Protein AF-A0A1F9WZ18-F1 (afdb_monomer_lite)

Structure (mmCIF, N/CA/C/O backbone):
data_AF-A0A1F9WZ18-F1
#
_entry.id   AF-A0A1F9WZ18-F1
#
loop_
_atom_site.group_PDB
_atom_site.id
_atom_site.type_symbol
_atom_site.label_atom_id
_atom_site.label_alt_id
_atom_site.label_comp_id
_atom_site.label_asym_id
_atom_site.label_entity_id
_atom_site.label_seq_id
_atom_site.pdbx_PDB_ins_code
_atom_site.Cartn_x
_atom_site.Cartn_y
_atom_site.Cartn_z
_atom_site.occupancy
_atom_site.B_iso_or_equiv
_atom_site.auth_seq_id
_atom_site.auth_comp_id
_atom_site.auth_asym_id
_atom_site.auth_atom_id
_atom_site.pdbx_PDB_model_num
ATOM 1 N N . MET A 1 1 ? 14.082 -9.458 7.859 1.00 58.97 1 MET A N 1
ATOM 2 C CA . MET A 1 1 ? 13.101 -10.052 8.809 1.00 58.97 1 MET A CA 1
ATOM 3 C C . MET A 1 1 ? 12.091 -9.069 9.418 1.00 58.97 1 MET A C 1
ATOM 5 O O . MET A 1 1 ? 10.993 -9.514 9.730 1.00 58.97 1 MET A O 1
ATOM 9 N N . LYS A 1 2 ? 12.404 -7.771 9.607 1.00 75.19 2 LYS A N 1
ATOM 10 C CA . LYS A 1 2 ? 11.493 -6.804 10.264 1.00 75.19 2 LYS A CA 1
ATOM 11 C C . LYS A 1 2 ? 10.151 -6.623 9.530 1.00 75.19 2 LYS A C 1
ATOM 13 O O . LYS A 1 2 ? 9.118 -6.742 10.174 1.00 75.19 2 LYS A O 1
ATOM 18 N N . PHE A 1 3 ? 10.176 -6.454 8.203 1.00 76.94 3 PHE A N 1
ATOM 19 C CA . PHE A 1 3 ? 8.968 -6.319 7.373 1.00 76.94 3 PHE A CA 1
ATOM 20 C C . PHE A 1 3 ? 8.016 -7.519 7.495 1.00 76.94 3 PHE A C 1
ATOM 22 O O . PHE A 1 3 ? 6.822 -7.345 7.712 1.00 76.94 3 PHE A O 1
ATOM 29 N N . TYR A 1 4 ? 8.548 -8.743 7.396 1.00 77.56 4 TYR A N 1
ATOM 30 C CA . TYR A 1 4 ? 7.743 -9.965 7.489 1.00 77.56 4 TYR A CA 1
ATOM 31 C C . TYR A 1 4 ? 7.033 -10.071 8.843 1.00 77.56 4 TYR A C 1
ATOM 33 O O . TYR A 1 4 ? 5.841 -10.348 8.907 1.00 77.56 4 TYR A O 1
ATOM 41 N N . LYS A 1 5 ? 7.744 -9.772 9.940 1.00 80.69 5 LYS A N 1
ATOM 42 C CA . LYS A 1 5 ? 7.151 -9.775 11.284 1.00 80.69 5 LYS A CA 1
ATOM 43 C C . LYS A 1 5 ? 6.064 -8.704 11.444 1.00 80.69 5 LYS A C 1
ATOM 45 O O . LYS A 1 5 ? 5.060 -8.978 12.086 1.00 80.69 5 LYS A O 1
ATOM 50 N N . SER A 1 6 ? 6.236 -7.517 10.855 1.00 80.06 6 SER A N 1
ATOM 51 C CA . SER A 1 6 ? 5.271 -6.409 10.965 1.00 80.06 6 SER A CA 1
ATOM 52 C C . SER A 1 6 ? 4.029 -6.540 10.078 1.00 80.06 6 SER A C 1
ATOM 54 O O . SER A 1 6 ? 3.142 -5.695 10.175 1.00 80.06 6 SER A O 1
ATOM 56 N N . HIS A 1 7 ? 3.988 -7.543 9.199 1.00 85.38 7 HIS A N 1
ATOM 57 C CA . HIS A 1 7 ? 2.872 -7.825 8.289 1.00 85.38 7 HIS A CA 1
ATOM 58 C C . HIS A 1 7 ? 2.406 -9.285 8.405 1.00 85.38 7 HIS A C 1
ATOM 60 O O . HIS A 1 7 ? 1.723 -9.801 7.528 1.00 85.38 7 HIS A O 1
ATOM 66 N N . LEU A 1 8 ? 2.792 -9.979 9.481 1.00 85.75 8 LEU A N 1
ATOM 67 C CA . LEU A 1 8 ? 2.561 -11.414 9.622 1.00 85.75 8 LEU A CA 1
ATOM 68 C C . LEU A 1 8 ? 1.073 -11.773 9.657 1.00 85.75 8 LEU A C 1
ATOM 70 O O . LEU A 1 8 ? 0.703 -12.813 9.132 1.00 85.75 8 LEU A O 1
ATOM 74 N N . ASP A 1 9 ? 0.237 -10.931 10.272 1.00 83.62 9 ASP A N 1
ATOM 75 C CA . ASP A 1 9 ? -1.209 -11.163 10.343 1.00 83.62 9 ASP A CA 1
ATOM 76 C C . ASP A 1 9 ? -1.834 -11.150 8.946 1.00 83.62 9 ASP A C 1
ATOM 78 O O . ASP A 1 9 ? -2.448 -12.135 8.543 1.00 83.62 9 ASP A O 1
ATOM 82 N N . VAL A 1 10 ? -1.590 -10.091 8.164 1.00 85.25 10 VAL A N 1
ATOM 83 C CA . VAL A 1 10 ? -2.108 -10.001 6.793 1.00 85.25 10 VAL A CA 1
ATOM 84 C C . VAL A 1 10 ? -1.542 -11.097 5.892 1.00 85.25 10 VAL A C 1
ATOM 86 O O . VAL A 1 10 ? -2.295 -11.697 5.139 1.00 85.25 10 VAL A O 1
ATOM 89 N N . LEU A 1 11 ? -0.265 -11.455 6.044 1.00 85.00 11 LEU A N 1
ATOM 90 C CA . LEU A 1 11 ? 0.372 -12.535 5.281 1.00 85.00 11 LEU A CA 1
ATOM 91 C C . LEU A 1 11 ? -0.046 -13.954 5.703 1.00 85.00 11 LEU A C 1
ATOM 93 O O . LEU A 1 11 ? 0.285 -14.903 5.004 1.00 85.00 11 LEU A O 1
ATOM 97 N N . LYS A 1 12 ? -0.680 -14.151 6.861 1.00 85.50 12 LYS A N 1
ATOM 98 C CA . LYS A 1 12 ? -1.142 -15.483 7.297 1.00 85.50 12 LYS A CA 1
ATOM 99 C C . LYS A 1 12 ? -2.643 -15.658 7.153 1.00 85.50 12 LYS A C 1
ATOM 101 O O . LYS A 1 12 ? -3.095 -16.751 6.837 1.00 85.50 12 LYS A O 1
ATOM 106 N N . ASN A 1 13 ? -3.387 -14.595 7.429 1.00 86.56 13 ASN A N 1
ATOM 107 C CA . ASN A 1 13 ? -4.832 -14.638 7.622 1.00 86.56 13 ASN A CA 1
ATOM 108 C C . ASN A 1 13 ? -5.596 -13.844 6.556 1.00 86.56 13 ASN A C 1
ATOM 110 O O . ASN A 1 13 ? -6.821 -13.763 6.628 1.00 86.56 13 ASN A O 1
ATOM 114 N N . GLY A 1 14 ? -4.895 -13.185 5.631 1.00 77.62 14 GLY A N 1
ATOM 115 C CA . GLY A 1 14 ? -5.529 -12.382 4.598 1.00 77.62 14 GLY A CA 1
ATOM 116 C C . GLY A 1 14 ? -5.993 -13.202 3.399 1.00 77.62 14 GLY A C 1
ATOM 117 O O . GLY A 1 14 ? -5.445 -14.260 3.092 1.00 77.62 14 GLY A O 1
ATOM 118 N N . ASN A 1 15 ? -6.999 -12.678 2.702 1.00 82.62 15 ASN A N 1
ATOM 119 C CA . ASN A 1 15 ? -7.475 -13.248 1.443 1.00 82.62 15 ASN A CA 1
ATOM 120 C C . ASN A 1 15 ? -6.628 -12.719 0.283 1.00 82.62 15 ASN A C 1
ATOM 122 O O . ASN A 1 15 ? -6.445 -11.506 0.173 1.00 82.62 15 ASN A O 1
ATOM 126 N N . TYR A 1 16 ? -6.127 -13.624 -0.558 1.00 82.12 16 TYR A N 1
ATOM 127 C CA . TYR A 1 16 ? -5.232 -13.328 -1.677 1.00 82.12 16 TYR A CA 1
ATOM 128 C C . TYR A 1 16 ? -6.022 -13.223 -2.973 1.00 82.12 16 TYR A C 1
ATOM 130 O O . TYR A 1 16 ? -6.543 -14.229 -3.453 1.00 82.12 16 TYR A O 1
ATOM 138 N N . GLU A 1 17 ? -6.093 -12.030 -3.554 1.00 83.56 17 GLU A N 1
ATOM 139 C CA . GLU A 1 17 ? -6.880 -11.799 -4.767 1.00 83.56 17 GLU A CA 1
ATOM 140 C C . GLU A 1 17 ? -6.170 -10.791 -5.689 1.00 83.56 17 GLU A C 1
ATOM 142 O O . GLU A 1 17 ? -5.541 -9.845 -5.203 1.00 83.56 17 GLU A O 1
ATOM 147 N N . PRO A 1 18 ? -6.238 -10.945 -7.021 1.00 84.62 18 PRO A N 1
ATOM 148 C CA . PRO A 1 18 ? -5.982 -9.827 -7.922 1.00 84.62 18 PRO A CA 1
ATOM 149 C C . PRO A 1 18 ? -7.108 -8.789 -7.787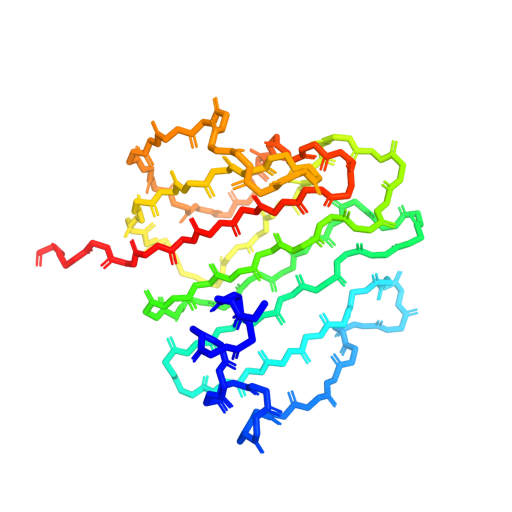 1.00 84.62 18 PRO A C 1
ATOM 151 O O . PRO A 1 18 ? -8.249 -9.146 -7.499 1.00 84.62 18 PRO A O 1
ATOM 154 N N . GLN A 1 19 ? -6.820 -7.504 -8.014 1.00 82.94 19 GLN A N 1
ATOM 155 C CA . GLN A 1 19 ? -7.875 -6.480 -7.983 1.00 82.94 19 GLN A CA 1
ATOM 156 C C . GLN A 1 19 ? -8.880 -6.646 -9.117 1.00 82.94 19 GLN A C 1
ATOM 158 O O . GLN A 1 19 ? -10.085 -6.701 -8.879 1.00 82.94 19 GLN A O 1
ATOM 163 N N . THR A 1 20 ? -8.379 -6.716 -10.346 1.00 76.62 20 THR A N 1
ATOM 164 C CA . THR A 1 20 ? -9.157 -6.978 -11.557 1.00 76.62 20 THR A CA 1
ATOM 165 C C . THR A 1 20 ? -8.263 -7.716 -12.554 1.00 76.62 20 THR A C 1
ATOM 167 O O . THR A 1 20 ? -7.046 -7.739 -12.393 1.00 76.62 20 THR A O 1
ATOM 170 N N . GLY A 1 21 ? -8.843 -8.305 -13.605 1.00 68.50 21 GLY A N 1
ATOM 171 C CA . GLY A 1 21 ? -8.051 -8.907 -14.688 1.00 68.50 21 GLY A CA 1
ATOM 172 C C . GLY A 1 21 ? -7.239 -7.892 -15.508 1.00 68.50 21 GLY A C 1
ATOM 173 O O . GLY A 1 21 ? -6.322 -8.284 -16.219 1.00 68.50 21 GLY A O 1
ATOM 174 N N . GLU A 1 22 ? -7.564 -6.601 -15.399 1.00 72.50 22 GLU A N 1
ATOM 175 C CA . GLU A 1 22 ? -6.916 -5.503 -16.130 1.00 72.50 22 GLU A CA 1
ATOM 176 C C . GLU A 1 22 ? -5.810 -4.822 -15.308 1.00 72.50 22 GLU A C 1
AT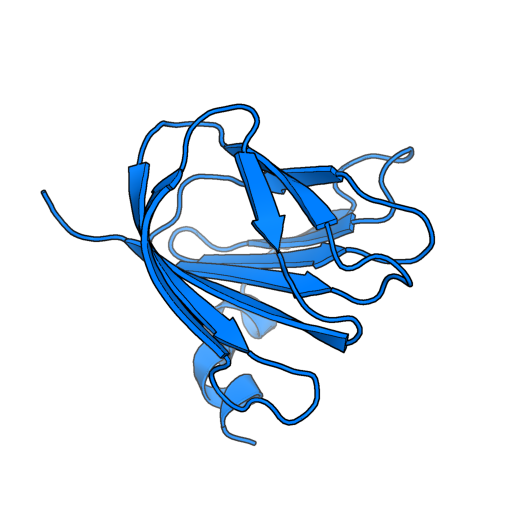OM 178 O O . GLU A 1 22 ? -4.874 -4.253 -15.866 1.00 72.50 22 GLU A O 1
ATOM 183 N N . LEU A 1 23 ? -5.898 -4.890 -13.975 1.00 80.44 23 LEU A N 1
ATOM 184 C CA . LEU A 1 23 ? -4.899 -4.342 -13.067 1.00 80.44 23 LEU A CA 1
ATOM 185 C C . LEU A 1 23 ? -3.934 -5.438 -12.624 1.00 80.44 23 LEU A C 1
ATOM 187 O O . LEU A 1 23 ? -4.311 -6.381 -11.931 1.00 80.44 23 LEU A O 1
ATOM 191 N N . TYR A 1 24 ? -2.648 -5.247 -12.913 1.00 89.50 24 TYR A N 1
ATOM 192 C CA . TYR A 1 24 ? -1.571 -6.060 -12.345 1.00 89.50 24 TYR A CA 1
ATOM 193 C C . TYR A 1 24 ? -1.300 -5.670 -10.884 1.00 89.50 24 TYR A C 1
ATOM 195 O O . TYR A 1 24 ? -0.204 -5.249 -10.521 1.00 89.50 24 TYR A O 1
ATOM 203 N N . VAL A 1 25 ? -2.327 -5.781 -10.040 1.00 92.25 25 VAL A N 1
ATOM 204 C CA . VAL A 1 25 ? -2.269 -5.500 -8.606 1.00 92.25 25 VAL A CA 1
ATOM 205 C C . VAL A 1 25 ? -2.735 -6.721 -7.837 1.00 92.25 25 VAL A C 1
ATOM 207 O O . VAL A 1 25 ? -3.895 -7.122 -7.936 1.00 92.25 25 VAL A O 1
ATOM 210 N N . TRP A 1 26 ? -1.837 -7.274 -7.029 1.00 93.56 26 TRP A N 1
ATOM 211 C CA . TRP A 1 26 ? -2.170 -8.311 -6.058 1.00 93.56 26 TRP A CA 1
ATOM 212 C C . TRP A 1 26 ? -2.450 -7.681 -4.708 1.00 93.56 26 TRP A C 1
ATOM 214 O O . TRP A 1 26 ? -1.703 -6.806 -4.270 1.00 93.56 26 TRP A O 1
ATOM 224 N N . GLN A 1 27 ? -3.500 -8.140 -4.035 1.00 93.62 27 GLN A N 1
ATOM 225 C CA . GLN A 1 27 ? -3.835 -7.664 -2.704 1.00 93.62 27 GLN A CA 1
ATOM 226 C C . GLN A 1 27 ? -4.019 -8.805 -1.716 1.00 93.62 27 GLN A C 1
ATOM 228 O O . GLN A 1 27 ? -4.460 -9.902 -2.061 1.00 93.62 27 GLN A O 1
ATOM 233 N N . ILE A 1 28 ? -3.675 -8.506 -0.469 1.00 93.69 28 ILE A N 1
ATOM 234 C CA . ILE A 1 28 ? -3.890 -9.362 0.685 1.00 93.69 28 ILE A CA 1
ATOM 235 C C . ILE A 1 28 ? -4.543 -8.498 1.753 1.00 93.69 28 ILE A C 1
ATOM 237 O O . ILE A 1 28 ? -3.986 -7.475 2.156 1.00 93.69 28 ILE A O 1
ATOM 241 N N . GLU A 1 29 ? -5.733 -8.875 2.205 1.00 93.44 29 GLU A N 1
ATOM 242 C CA . GLU A 1 29 ? -6.519 -8.033 3.107 1.00 93.44 29 GLU A CA 1
ATOM 243 C C . GLU A 1 29 ? -7.019 -8.797 4.332 1.00 93.44 29 GLU A C 1
ATOM 245 O O . GLU A 1 29 ? -7.516 -9.915 4.230 1.00 93.44 29 GLU A O 1
ATOM 250 N N . THR A 1 30 ? -6.977 -8.135 5.490 1.00 93.56 30 THR A N 1
ATOM 251 C CA . THR A 1 30 ? -7.736 -8.511 6.691 1.00 93.56 30 THR A CA 1
ATOM 252 C C . THR A 1 30 ? -8.753 -7.418 7.022 1.00 93.56 30 THR A C 1
ATOM 254 O O . THR A 1 30 ? -8.923 -6.430 6.299 1.00 93.56 30 THR A O 1
ATOM 257 N N . LYS A 1 31 ? -9.453 -7.539 8.156 1.00 91.56 31 LYS A N 1
ATOM 258 C CA . LYS A 1 31 ? -10.327 -6.465 8.654 1.00 91.56 31 LYS A CA 1
ATOM 259 C C . LYS A 1 31 ? -9.557 -5.167 8.935 1.00 91.56 31 LYS A C 1
ATOM 261 O O . LYS A 1 31 ? -10.105 -4.085 8.739 1.00 91.56 31 LYS A O 1
ATOM 266 N N . ASN A 1 32 ? -8.317 -5.268 9.417 1.00 93.69 32 ASN A N 1
ATOM 267 C CA . ASN A 1 32 ? -7.547 -4.122 9.905 1.00 93.69 32 ASN A CA 1
ATOM 268 C C . ASN A 1 32 ? -6.434 -3.677 8.956 1.00 93.69 32 ASN A C 1
ATOM 270 O O . ASN A 1 32 ? -6.019 -2.522 9.060 1.00 93.69 32 ASN A O 1
ATOM 274 N N . GLU A 1 33 ? -5.969 -4.551 8.066 1.00 95.62 33 GLU A N 1
ATOM 275 C CA . GLU A 1 33 ? -4.791 -4.310 7.234 1.00 95.62 33 GLU A CA 1
ATOM 276 C C . GLU A 1 33 ? -5.065 -4.627 5.762 1.00 95.62 33 GLU A C 1
ATOM 278 O O . GLU A 1 33 ? -5.901 -5.476 5.450 1.00 95.62 33 GLU A O 1
ATOM 283 N N . GLY A 1 34 ? -4.366 -3.935 4.865 1.00 95.75 34 GLY A N 1
ATOM 284 C CA . GLY A 1 34 ? -4.331 -4.248 3.438 1.00 95.75 34 GLY A CA 1
ATOM 285 C C . GLY A 1 34 ? -2.912 -4.100 2.904 1.00 95.75 34 GLY A C 1
ATOM 286 O O . GLY A 1 34 ? -2.266 -3.082 3.151 1.00 95.75 34 GLY A O 1
ATOM 287 N N . LEU A 1 35 ? -2.422 -5.113 2.200 1.00 96.69 35 LEU A N 1
ATOM 288 C CA . LEU A 1 35 ? -1.147 -5.100 1.495 1.00 96.69 35 LEU A CA 1
ATOM 289 C C . LEU A 1 35 ? -1.439 -5.206 0.003 1.00 96.69 35 LEU A C 1
ATOM 291 O O . LEU A 1 35 ? -2.093 -6.151 -0.421 1.00 96.69 35 LEU A O 1
ATOM 295 N N . TYR A 1 36 ? -0.946 -4.248 -0.771 1.00 96.00 36 TYR A N 1
ATOM 296 C CA . TYR A 1 36 ? -1.165 -4.141 -2.207 1.00 96.00 36 TYR A CA 1
ATOM 297 C C . TYR A 1 36 ? 0.190 -4.126 -2.910 1.00 96.00 36 TYR A C 1
ATOM 299 O O . TYR A 1 36 ? 1.045 -3.301 -2.593 1.00 96.00 36 TYR A O 1
ATOM 307 N N . SER A 1 37 ? 0.401 -5.024 -3.862 1.00 95.69 37 SER A N 1
ATOM 308 C CA . SER A 1 37 ? 1.598 -5.082 -4.698 1.00 95.69 37 SER A CA 1
ATOM 309 C C . SER A 1 37 ? 1.232 -4.669 -6.113 1.00 95.69 37 SER A C 1
ATOM 311 O O . SER A 1 37 ? 0.523 -5.399 -6.801 1.00 95.69 37 SER A O 1
ATOM 313 N N . VAL A 1 38 ? 1.708 -3.497 -6.533 1.00 95.44 38 VAL A N 1
ATOM 314 C CA . VAL A 1 38 ? 1.528 -2.979 -7.893 1.00 95.44 38 VAL A CA 1
ATOM 315 C C . VAL A 1 38 ? 2.673 -3.505 -8.748 1.00 95.44 38 VAL A C 1
ATOM 317 O O . VAL A 1 38 ? 3.835 -3.304 -8.396 1.00 95.44 38 VAL A O 1
ATOM 320 N N . LEU A 1 39 ? 2.359 -4.221 -9.824 1.00 93.88 39 LEU A N 1
ATOM 321 C CA . LEU A 1 39 ? 3.320 -4.971 -10.632 1.00 93.88 39 LEU A CA 1
ATOM 322 C C . LEU A 1 39 ? 3.228 -4.586 -12.114 1.00 93.88 39 LEU A C 1
ATOM 324 O O . LEU A 1 39 ? 2.241 -4.003 -12.568 1.00 93.88 39 LEU A O 1
ATOM 328 N N . ASN A 1 40 ? 4.247 -4.989 -12.875 1.00 89.00 40 ASN A N 1
ATOM 329 C CA . ASN A 1 40 ? 4.326 -4.828 -14.328 1.00 89.00 40 ASN A CA 1
ATOM 330 C C . ASN A 1 40 ? 4.104 -3.365 -14.753 1.00 89.00 40 ASN A C 1
ATOM 332 O O . ASN A 1 40 ? 4.764 -2.460 -14.242 1.00 89.00 40 ASN A O 1
ATOM 336 N N . GLU A 1 41 ? 3.185 -3.140 -15.690 1.00 87.19 41 GLU A N 1
ATOM 337 C CA . GLU A 1 41 ? 2.860 -1.825 -16.240 1.00 87.19 41 GLU A CA 1
ATOM 338 C C . GLU A 1 41 ? 1.717 -1.122 -15.493 1.00 87.19 41 GLU A C 1
ATOM 340 O O . GLU A 1 41 ? 1.311 -0.028 -15.886 1.00 87.19 41 GLU A O 1
ATOM 345 N N . SER A 1 42 ? 1.188 -1.716 -14.412 1.00 90.44 42 SER A N 1
ATOM 346 C CA . SER A 1 42 ? 0.109 -1.081 -13.657 1.00 90.44 42 SER A CA 1
ATOM 347 C C . SER A 1 42 ? 0.604 0.205 -13.007 1.00 90.44 42 SER A C 1
ATOM 349 O O . SER A 1 42 ? 1.660 0.238 -12.383 1.00 90.44 42 SER A O 1
ATOM 351 N N . ARG A 1 43 ? -0.189 1.267 -13.111 1.00 91.12 43 ARG A N 1
ATOM 352 C CA . ARG A 1 43 ? 0.034 2.514 -12.372 1.00 91.12 43 ARG A CA 1
ATOM 353 C C . ARG A 1 43 ? -1.108 2.842 -11.435 1.00 91.12 43 ARG A C 1
ATOM 355 O O . ARG A 1 43 ? -1.044 3.857 -10.757 1.00 91.12 43 ARG A O 1
ATOM 362 N N . GLU A 1 44 ? -2.147 2.018 -11.400 1.00 92.38 44 GLU A N 1
ATOM 363 C CA . GLU A 1 44 ? -3.335 2.279 -10.603 1.00 92.38 44 GLU A CA 1
ATOM 364 C C . GLU A 1 44 ? -3.485 1.245 -9.491 1.00 92.38 44 GLU A C 1
ATOM 366 O O . GLU A 1 44 ? -3.216 0.061 -9.686 1.00 92.38 44 GLU A O 1
ATOM 371 N N . VAL A 1 45 ? -3.936 1.699 -8.322 1.00 93.88 45 VAL A N 1
ATOM 372 C CA . VAL A 1 45 ? -4.295 0.843 -7.190 1.00 93.88 45 VAL A CA 1
ATOM 373 C C . VAL A 1 45 ? -5.570 1.349 -6.522 1.00 93.88 45 VAL A C 1
ATOM 375 O O . VAL A 1 45 ? -5.728 2.540 -6.243 1.00 93.88 45 VAL A O 1
ATOM 378 N N . VAL A 1 46 ? -6.493 0.435 -6.232 1.00 93.25 46 VAL A N 1
ATOM 379 C CA . VAL A 1 46 ? -7.723 0.743 -5.492 1.00 93.25 46 VAL A CA 1
ATOM 380 C C . VAL A 1 46 ? -7.570 0.299 -4.042 1.00 93.25 46 VAL A C 1
ATOM 382 O O . VAL A 1 46 ? -7.540 -0.884 -3.736 1.00 93.25 46 VAL A O 1
ATOM 385 N N . LEU A 1 47 ? -7.468 1.242 -3.118 1.00 93.69 47 LEU A N 1
ATOM 386 C CA . LEU A 1 47 ? -7.285 0.964 -1.699 1.00 93.69 47 LEU A CA 1
ATOM 387 C C . LEU A 1 47 ? -8.639 0.855 -0.993 1.00 93.69 47 LEU A C 1
ATOM 389 O O . LEU A 1 47 ? -9.562 1.631 -1.254 1.00 93.69 47 LEU A O 1
ATOM 393 N N . LYS A 1 48 ? -8.736 -0.050 -0.019 1.00 93.31 48 LYS A N 1
ATOM 394 C CA . LYS A 1 48 ? -9.815 -0.026 0.975 1.00 93.31 48 LYS A CA 1
ATOM 395 C C . LYS A 1 48 ? -9.326 0.665 2.238 1.00 93.31 48 LYS A C 1
ATOM 397 O O . LYS A 1 48 ? -8.196 0.453 2.677 1.00 93.31 48 LYS A O 1
ATOM 402 N N . ALA A 1 49 ? -10.170 1.470 2.870 1.00 93.81 49 ALA A N 1
ATOM 403 C CA . ALA A 1 49 ? -9.824 2.172 4.092 1.00 93.81 49 ALA A CA 1
ATOM 404 C C . ALA A 1 49 ? -9.651 1.178 5.250 1.00 93.81 49 ALA A C 1
ATOM 406 O O . ALA A 1 49 ? -10.610 0.642 5.810 1.00 93.81 49 ALA A O 1
ATOM 407 N N . LYS A 1 50 ? -8.398 0.968 5.650 1.00 95.19 50 LYS A N 1
ATOM 408 C CA . LYS A 1 50 ? -7.994 0.074 6.744 1.00 95.19 50 LYS A CA 1
ATOM 409 C C . LYS A 1 50 ? -7.276 0.854 7.848 1.00 95.19 50 LYS A C 1
ATOM 411 O O . LYS A 1 50 ? -7.029 2.055 7.712 1.00 95.19 50 LYS A O 1
ATOM 416 N N . LYS A 1 51 ? -6.967 0.201 8.974 1.00 95.38 51 LYS A N 1
ATOM 417 C CA . LYS A 1 51 ? -6.125 0.815 10.018 1.00 95.38 51 LYS A CA 1
ATOM 418 C C . LYS A 1 51 ? -4.689 0.970 9.530 1.00 95.38 51 LYS A C 1
ATOM 420 O O . LYS A 1 51 ? -4.077 1.994 9.814 1.00 95.38 51 LYS A O 1
ATOM 425 N N . LYS A 1 52 ? -4.197 -0.020 8.788 1.00 96.06 52 LYS A N 1
ATOM 426 C CA . LYS A 1 52 ? -2.882 -0.010 8.157 1.00 96.06 52 LYS A CA 1
ATOM 427 C C . LYS A 1 52 ? -3.010 -0.400 6.688 1.00 96.06 52 LYS A C 1
ATOM 429 O O . LYS A 1 52 ? -3.741 -1.333 6.369 1.00 96.06 52 LYS A O 1
ATOM 434 N N . ILE A 1 53 ? -2.332 0.320 5.808 1.00 96.81 53 ILE A N 1
ATOM 435 C CA . ILE A 1 53 ? -2.257 -0.002 4.381 1.00 96.81 53 ILE A CA 1
ATOM 436 C C . ILE A 1 53 ? -0.787 -0.001 3.984 1.00 96.81 53 ILE A C 1
ATOM 438 O O . ILE A 1 53 ? -0.056 0.901 4.379 1.00 96.81 53 ILE A O 1
ATOM 442 N N . THR A 1 54 ? -0.367 -0.973 3.188 1.00 97.44 54 THR A N 1
ATOM 443 C CA . THR A 1 54 ? 0.972 -1.016 2.603 1.00 97.44 54 THR A CA 1
ATOM 444 C C . THR A 1 54 ? 0.832 -1.162 1.097 1.00 97.44 54 THR A C 1
ATOM 446 O O . THR A 1 54 ? 0.210 -2.109 0.628 1.00 97.44 54 THR A O 1
ATOM 449 N N . VAL A 1 55 ? 1.408 -0.235 0.337 1.00 97.19 55 VAL A N 1
ATOM 450 C CA . VAL A 1 55 ? 1.489 -0.287 -1.127 1.00 97.19 55 VAL A CA 1
ATOM 451 C C . VAL A 1 55 ? 2.943 -0.527 -1.506 1.00 97.19 55 VAL A C 1
ATOM 453 O O . VAL A 1 55 ? 3.812 0.261 -1.145 1.00 97.19 55 VAL A O 1
ATOM 456 N N . MET A 1 56 ? 3.219 -1.617 -2.212 1.00 97.00 56 MET A N 1
ATOM 457 C CA . MET A 1 56 ? 4.545 -1.984 -2.700 1.00 97.00 56 MET A CA 1
ATOM 458 C C . MET A 1 56 ? 4.627 -1.709 -4.195 1.00 97.00 56 MET A C 1
ATOM 460 O O . MET A 1 56 ? 3.755 -2.143 -4.950 1.00 97.00 56 MET A O 1
ATOM 464 N N . ASN A 1 57 ? 5.680 -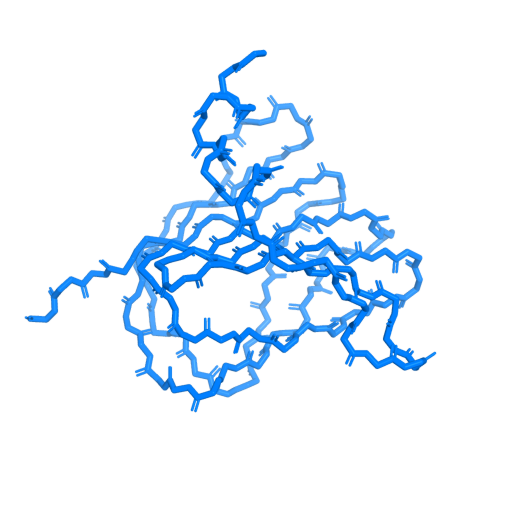1.012 -4.613 1.00 97.00 57 ASN A N 1
ATOM 465 C CA . ASN A 1 57 ? 5.896 -0.668 -6.007 1.00 97.00 57 ASN A CA 1
ATOM 466 C C . ASN A 1 57 ? 6.885 -1.642 -6.658 1.00 97.00 57 ASN A C 1
ATOM 468 O O . ASN A 1 57 ? 8.097 -1.488 -6.531 1.00 97.00 57 ASN A O 1
ATOM 472 N N . GLY A 1 58 ? 6.360 -2.641 -7.363 1.00 94.69 58 GLY A N 1
ATOM 473 C CA . GLY A 1 58 ? 7.126 -3.562 -8.206 1.00 94.69 58 GLY A CA 1
ATOM 474 C C . GLY A 1 58 ? 7.159 -3.161 -9.685 1.00 94.69 58 GLY A C 1
ATOM 475 O O . GLY A 1 58 ? 7.422 -4.014 -10.528 1.00 94.69 58 GLY A O 1
ATOM 476 N N . THR A 1 59 ? 6.843 -1.906 -10.011 1.00 94.06 59 THR A N 1
ATOM 477 C CA . THR A 1 59 ? 6.755 -1.382 -11.386 1.00 94.06 59 THR A CA 1
ATOM 478 C C . THR A 1 59 ? 8.002 -0.572 -11.748 1.00 94.06 59 THR A C 1
ATOM 480 O O . THR A 1 59 ? 8.818 -0.255 -10.884 1.00 94.06 59 THR A O 1
ATOM 483 N N . GLY A 1 60 ? 8.133 -0.173 -13.017 1.00 92.94 60 GLY A N 1
ATOM 484 C CA . GLY A 1 60 ? 9.161 0.776 -13.470 1.00 92.94 60 GLY A CA 1
ATOM 485 C C . GLY A 1 60 ? 8.819 2.258 -13.250 1.00 92.94 60 GLY A C 1
ATOM 486 O O . GLY A 1 60 ? 9.563 3.121 -13.713 1.00 92.94 60 GLY A O 1
ATOM 487 N N . PHE A 1 61 ? 7.701 2.578 -12.591 1.00 93.06 61 PHE A N 1
ATOM 488 C CA . PHE A 1 61 ? 7.178 3.942 -12.466 1.00 93.06 61 PHE A CA 1
ATOM 489 C C . PHE A 1 61 ? 7.204 4.419 -11.018 1.00 93.06 61 PHE A C 1
ATOM 491 O O . PHE A 1 61 ? 6.833 3.676 -10.121 1.00 93.06 61 PHE A O 1
ATOM 498 N N . SER A 1 62 ? 7.609 5.667 -10.774 1.00 93.38 62 SER A N 1
ATOM 499 C CA . SER A 1 62 ? 7.617 6.252 -9.424 1.00 93.38 62 SER A CA 1
ATOM 500 C C . SER A 1 62 ? 6.271 6.838 -8.996 1.00 93.38 62 SER A C 1
ATOM 502 O O . SER A 1 62 ? 6.060 7.096 -7.815 1.00 93.38 62 SER A O 1
ATOM 504 N N . GLU A 1 63 ? 5.371 7.072 -9.947 1.00 95.56 63 GLU A N 1
ATOM 505 C CA . GLU A 1 63 ? 4.047 7.641 -9.710 1.00 95.56 63 GLU A CA 1
ATOM 506 C C . GLU A 1 63 ? 2.991 6.541 -9.787 1.00 95.56 63 GLU A C 1
ATOM 508 O O . GLU A 1 63 ? 2.768 5.949 -10.845 1.00 95.56 63 GLU A O 1
ATOM 513 N N . ILE A 1 64 ? 2.334 6.287 -8.657 1.00 95.19 64 ILE A N 1
ATOM 514 C CA . ILE A 1 64 ? 1.233 5.334 -8.539 1.00 95.19 64 ILE A CA 1
ATOM 515 C C . ILE A 1 64 ? -0.048 6.108 -8.227 1.00 95.19 64 ILE A C 1
ATOM 517 O O . ILE A 1 64 ? -0.163 6.762 -7.190 1.00 95.19 64 ILE A O 1
ATOM 521 N N . TYR A 1 65 ? -1.033 6.030 -9.112 1.00 94.31 65 TYR A N 1
ATOM 522 C CA . TYR A 1 65 ? -2.359 6.595 -8.913 1.00 94.31 65 TYR A CA 1
ATOM 523 C C . TYR A 1 65 ? -3.149 5.707 -7.955 1.00 94.31 65 TYR A C 1
ATOM 525 O O . TYR A 1 65 ? -3.420 4.541 -8.236 1.00 94.31 65 TYR A O 1
ATOM 533 N N . ALA A 1 66 ? -3.546 6.257 -6.816 1.00 93.50 66 ALA A N 1
ATOM 534 C CA . ALA A 1 66 ? -4.350 5.547 -5.839 1.00 93.50 66 ALA A CA 1
ATOM 535 C C . ALA A 1 66 ? -5.752 6.144 -5.736 1.00 93.50 66 ALA A C 1
ATOM 537 O O . ALA A 1 66 ? -5.949 7.361 -5.717 1.00 93.50 66 ALA A O 1
ATOM 538 N N . ARG A 1 67 ? -6.738 5.260 -5.617 1.00 90.56 67 ARG A N 1
ATOM 539 C CA . ARG A 1 67 ? -8.110 5.596 -5.221 1.00 90.56 67 ARG A CA 1
ATOM 540 C C . ARG A 1 67 ? -8.385 4.962 -3.867 1.00 90.56 67 ARG A C 1
ATOM 542 O O . ARG A 1 67 ? -7.773 3.952 -3.538 1.00 90.56 67 ARG A O 1
ATOM 549 N N . ILE A 1 68 ? -9.289 5.533 -3.078 1.00 92.44 68 ILE A N 1
ATOM 550 C CA . ILE A 1 68 ? -9.723 4.928 -1.813 1.00 92.44 68 ILE A CA 1
ATOM 551 C C . ILE A 1 68 ? -11.242 4.972 -1.699 1.00 92.44 68 ILE A C 1
ATOM 553 O O . ILE A 1 68 ? -11.865 5.972 -2.050 1.00 92.44 68 ILE A O 1
ATOM 557 N N . ASP A 1 69 ? -11.829 3.901 -1.173 1.00 91.06 69 ASP A N 1
ATOM 558 C CA . ASP A 1 69 ? -13.275 3.774 -0.943 1.00 91.06 69 ASP A CA 1
ATOM 559 C C . ASP A 1 69 ? -13.850 4.846 0.004 1.00 91.06 69 ASP A C 1
ATOM 561 O O . ASP A 1 69 ? -15.014 5.232 -0.106 1.00 91.06 69 ASP A O 1
ATOM 565 N N . LYS A 1 70 ? -13.040 5.351 0.943 1.00 90.94 70 LYS A N 1
ATOM 566 C CA . LYS A 1 70 ? -13.453 6.353 1.926 1.00 90.94 70 LYS A CA 1
ATOM 567 C C . LYS A 1 70 ? -12.327 7.312 2.288 1.00 90.94 70 LYS A C 1
ATOM 569 O O . LYS A 1 70 ? -11.276 6.899 2.788 1.00 90.94 70 LYS A O 1
ATOM 574 N N . LYS A 1 71 ? -12.615 8.618 2.190 1.00 91.75 71 LYS A N 1
ATOM 575 C CA . LYS A 1 71 ? -11.727 9.688 2.672 1.00 91.75 71 LYS A CA 1
ATOM 576 C C . LYS A 1 71 ? -11.294 9.424 4.113 1.00 91.75 71 LYS A C 1
ATOM 578 O O . LYS A 1 71 ? -12.122 9.394 5.024 1.00 91.75 71 LYS A O 1
ATOM 583 N N . THR A 1 72 ? -9.990 9.265 4.318 1.00 93.12 72 THR A N 1
ATOM 584 C CA . THR A 1 72 ? -9.414 8.916 5.621 1.00 93.12 72 THR A CA 1
ATOM 585 C C . THR A 1 72 ? -8.084 9.640 5.824 1.00 93.12 72 THR A C 1
ATOM 587 O O . THR A 1 72 ? -7.321 9.838 4.879 1.00 93.12 72 THR A O 1
ATOM 590 N N . LYS A 1 73 ? -7.808 10.069 7.061 1.00 94.88 73 LYS A N 1
ATOM 591 C CA . LYS A 1 73 ? -6.541 10.705 7.434 1.00 94.88 73 LYS A CA 1
ATOM 592 C C . LYS A 1 73 ? -5.513 9.642 7.825 1.00 94.88 73 LYS A C 1
ATOM 594 O O . LYS A 1 73 ? -5.788 8.802 8.682 1.00 94.88 73 LYS A O 1
ATOM 599 N N . TYR A 1 74 ? -4.332 9.712 7.226 1.00 95.94 74 TYR A N 1
ATOM 600 C CA . TYR A 1 74 ? -3.233 8.777 7.443 1.00 95.94 74 TYR A CA 1
ATOM 601 C C . TYR A 1 74 ? -1.931 9.522 7.744 1.00 95.94 74 TYR A C 1
ATOM 603 O O . TYR A 1 74 ? -1.701 10.616 7.223 1.00 95.94 74 TYR A O 1
ATOM 611 N N . LYS A 1 75 ? -1.066 8.907 8.553 1.00 97.06 75 LYS A N 1
ATOM 612 C CA . LYS A 1 75 ? 0.375 9.148 8.500 1.00 97.06 75 LYS A CA 1
ATOM 613 C C . LYS A 1 75 ? 0.919 8.237 7.406 1.00 97.06 75 LYS A C 1
ATOM 615 O O . LYS A 1 75 ? 0.721 7.029 7.487 1.00 97.06 75 LYS A O 1
ATOM 620 N N . MET A 1 76 ? 1.549 8.807 6.388 1.00 96.75 76 MET A N 1
ATOM 621 C CA . MET A 1 76 ? 2.192 8.063 5.312 1.00 96.75 76 MET A CA 1
ATOM 622 C C . MET A 1 76 ? 3.708 8.109 5.483 1.00 96.75 76 MET A C 1
ATOM 624 O O . MET A 1 76 ? 4.277 9.191 5.652 1.00 96.75 76 MET A O 1
ATOM 628 N N . THR A 1 77 ? 4.351 6.951 5.374 1.00 97.69 77 THR A N 1
ATOM 629 C CA . THR A 1 77 ? 5.803 6.816 5.274 1.00 97.69 77 THR A CA 1
ATOM 630 C C . THR A 1 77 ? 6.155 6.087 3.985 1.00 97.69 77 THR A C 1
ATOM 632 O O . THR A 1 77 ? 5.807 4.920 3.810 1.00 97.69 77 THR A O 1
ATOM 635 N N . VAL A 1 78 ? 6.870 6.764 3.092 1.00 97.56 78 VAL A N 1
ATOM 636 C CA . VAL A 1 78 ? 7.427 6.173 1.873 1.00 97.56 78 VAL A CA 1
ATOM 637 C C . VAL A 1 78 ? 8.858 5.749 2.137 1.00 97.56 78 VAL A C 1
ATOM 639 O O . VAL A 1 78 ? 9.630 6.485 2.758 1.00 97.56 78 VAL A O 1
ATOM 642 N N . ARG A 1 79 ? 9.213 4.568 1.644 1.00 97.31 79 ARG A N 1
ATOM 643 C CA . ARG A 1 79 ? 10.552 3.996 1.722 1.00 97.31 79 ARG A CA 1
ATOM 644 C C . ARG A 1 79 ? 11.080 3.636 0.345 1.00 97.31 79 ARG A C 1
ATOM 646 O O . ARG A 1 79 ? 10.305 3.230 -0.520 1.00 97.31 79 ARG A O 1
ATOM 653 N N . ASP A 1 80 ? 12.389 3.767 0.180 1.00 96.44 80 ASP A N 1
ATOM 654 C CA . ASP A 1 80 ? 13.112 3.278 -0.994 1.00 96.44 80 ASP A CA 1
ATOM 655 C C . ASP A 1 80 ? 13.251 1.741 -0.988 1.00 96.44 80 ASP A C 1
ATOM 657 O O . ASP A 1 80 ? 12.777 1.048 -0.078 1.00 96.44 80 ASP A O 1
ATOM 661 N N . HIS A 1 81 ? 13.924 1.194 -2.001 1.00 93.50 81 HIS A N 1
ATOM 662 C CA . HIS A 1 81 ? 14.189 -0.243 -2.139 1.00 93.50 81 HIS A CA 1
ATOM 663 C C . HIS A 1 81 ? 15.132 -0.814 -1.066 1.00 93.50 81 HIS A C 1
ATOM 665 O O . HIS A 1 81 ? 15.206 -2.030 -0.894 1.00 93.50 81 HIS A O 1
ATOM 671 N N . TYR A 1 82 ? 15.822 0.040 -0.302 1.00 93.12 82 TYR A N 1
ATOM 672 C CA . TYR A 1 82 ? 16.604 -0.339 0.879 1.00 93.12 82 TYR A CA 1
ATOM 673 C C . TYR A 1 82 ? 15.807 -0.219 2.186 1.00 93.12 82 TYR A C 1
ATOM 675 O O . TYR A 1 82 ? 16.374 -0.387 3.269 1.00 93.12 82 TYR A O 1
ATOM 683 N N . LEU A 1 83 ? 14.499 0.052 2.107 1.00 90.62 83 LEU A N 1
ATOM 684 C CA . LEU A 1 83 ? 13.606 0.289 3.242 1.00 90.62 83 LEU A CA 1
ATOM 685 C C . LEU A 1 83 ? 13.971 1.537 4.068 1.00 90.62 83 LEU A C 1
ATOM 687 O O . LEU A 1 83 ? 13.560 1.650 5.230 1.00 90.62 83 LEU A O 1
ATOM 691 N N . LYS A 1 84 ? 14.721 2.486 3.496 1.00 94.06 84 LYS A N 1
ATOM 692 C CA . LYS A 1 84 ? 15.025 3.764 4.147 1.00 94.06 84 LYS A CA 1
ATOM 693 C C . LYS A 1 84 ? 13.870 4.741 3.928 1.00 94.06 84 LYS A C 1
ATOM 695 O O . LYS A 1 84 ? 13.391 4.849 2.801 1.00 94.06 84 LYS A O 1
ATOM 700 N N . PRO A 1 85 ? 13.401 5.446 4.972 1.00 94.94 85 PRO A N 1
ATOM 701 C CA . PRO A 1 85 ? 12.352 6.446 4.818 1.00 94.94 85 PRO A CA 1
ATOM 702 C C . PRO A 1 85 ? 12.856 7.611 3.961 1.00 94.94 85 PRO A C 1
ATOM 704 O O . PRO A 1 85 ? 13.919 8.166 4.232 1.00 94.94 85 PRO A O 1
ATOM 707 N N . VAL A 1 86 ? 12.083 7.972 2.938 1.00 96.31 86 VAL A N 1
ATOM 708 C CA . VAL A 1 86 ? 12.369 9.096 2.028 1.00 96.31 86 VAL A CA 1
ATOM 709 C C . VAL A 1 86 ? 11.311 10.192 2.113 1.00 96.31 86 VAL A C 1
ATOM 711 O O . VAL A 1 86 ? 11.618 11.359 1.897 1.00 96.31 86 VAL A O 1
ATOM 714 N N . ILE A 1 87 ? 10.073 9.838 2.470 1.00 95.25 87 ILE A N 1
ATOM 715 C CA . ILE A 1 87 ? 8.981 10.791 2.694 1.00 95.25 87 ILE A CA 1
ATOM 716 C C . ILE A 1 87 ? 8.228 10.366 3.951 1.00 95.25 87 ILE A C 1
ATOM 718 O O . ILE A 1 87 ? 7.819 9.213 4.073 1.00 95.25 87 ILE A O 1
ATOM 722 N N . GLU A 1 88 ? 7.978 11.308 4.857 1.00 96.56 88 GLU A N 1
ATOM 723 C CA . GLU A 1 88 ? 7.026 11.151 5.958 1.00 96.56 88 GLU A CA 1
ATOM 724 C C . GLU A 1 88 ? 6.077 12.346 5.980 1.00 96.56 88 GLU A C 1
ATOM 726 O O . GLU A 1 88 ? 6.514 13.489 6.103 1.00 96.56 88 GLU A O 1
ATOM 731 N N . LYS A 1 89 ? 4.768 12.103 5.854 1.00 95.19 89 LYS A N 1
ATOM 732 C CA . LYS A 1 89 ? 3.766 13.174 5.914 1.00 95.19 89 LYS A CA 1
ATOM 733 C C . LYS A 1 89 ? 2.419 12.692 6.427 1.00 95.19 89 LYS A C 1
ATOM 735 O O . LYS A 1 89 ? 2.010 11.561 6.187 1.00 95.19 89 LYS A O 1
ATOM 740 N N . ASN A 1 90 ? 1.692 13.589 7.084 1.00 95.31 90 ASN A N 1
ATOM 741 C CA . ASN A 1 90 ? 0.274 13.389 7.364 1.00 95.31 90 ASN A CA 1
ATOM 742 C C . ASN A 1 90 ? -0.532 13.852 6.150 1.00 95.31 90 ASN A C 1
ATOM 744 O O . ASN A 1 90 ? -0.323 14.960 5.662 1.00 95.31 90 ASN A O 1
ATOM 748 N N . MET A 1 91 ? -1.469 13.035 5.676 1.00 91.44 91 MET A N 1
ATOM 749 C CA . MET A 1 91 ? -2.298 13.379 4.524 1.00 91.44 91 MET A CA 1
ATOM 750 C C . MET A 1 91 ? -3.720 12.842 4.651 1.00 91.44 91 MET A C 1
ATOM 752 O O . MET A 1 91 ? -3.981 11.853 5.339 1.00 91.44 91 MET A O 1
ATOM 756 N N . PHE A 1 92 ? -4.650 13.498 3.964 1.00 89.00 92 PHE A N 1
ATOM 757 C CA . PHE A 1 92 ? -5.931 12.886 3.646 1.00 89.00 92 PHE A CA 1
ATOM 758 C C . PHE A 1 92 ? -5.755 12.073 2.372 1.00 89.00 92 PHE A C 1
ATOM 760 O O . PHE A 1 92 ? -5.367 12.617 1.343 1.00 89.00 92 PHE A O 1
ATOM 767 N N . VAL A 1 93 ? -6.046 10.781 2.452 1.00 85.75 93 VAL A N 1
ATOM 768 C CA . VAL A 1 93 ? -6.173 9.940 1.267 1.00 85.75 93 VAL A CA 1
ATOM 769 C C . VAL A 1 93 ? -7.626 10.059 0.823 1.00 85.75 93 VAL A C 1
ATOM 771 O O . VAL A 1 93 ? -8.543 9.735 1.583 1.00 85.75 93 VAL A O 1
ATOM 774 N N . THR A 1 94 ? -7.826 10.644 -0.352 1.00 87.44 94 THR A N 1
ATOM 775 C CA . THR A 1 94 ? -9.122 10.848 -1.015 1.00 87.44 94 THR A CA 1
ATOM 776 C C . THR A 1 94 ? -9.154 10.067 -2.321 1.00 87.44 94 THR A C 1
ATOM 778 O O . THR A 1 94 ? -8.176 9.410 -2.674 1.00 87.44 94 THR A O 1
ATOM 781 N N . ASP A 1 95 ? -10.270 10.127 -3.045 1.00 83.94 95 ASP A N 1
ATOM 782 C CA . ASP A 1 95 ? -10.295 9.606 -4.408 1.00 83.94 95 ASP A CA 1
ATOM 783 C C . ASP A 1 95 ? -9.258 10.345 -5.278 1.00 83.94 95 ASP A C 1
ATOM 785 O O . ASP A 1 95 ? -9.099 11.563 -5.146 1.00 83.94 95 ASP A O 1
ATOM 789 N N . LYS A 1 96 ? -8.552 9.588 -6.129 1.00 88.38 96 LYS A N 1
ATOM 790 C CA . LYS A 1 96 ? -7.549 10.054 -7.107 1.00 88.38 96 LYS A CA 1
ATOM 791 C C . LYS A 1 96 ? -6.366 10.839 -6.520 1.00 88.38 96 LYS A C 1
ATOM 793 O O . LYS A 1 96 ? -6.168 12.011 -6.833 1.00 88.38 96 LYS A O 1
ATOM 798 N N . ILE A 1 97 ? -5.539 10.185 -5.709 1.00 93.06 97 ILE A N 1
ATOM 799 C CA . ILE A 1 97 ? -4.246 10.733 -5.273 1.00 93.06 97 ILE A CA 1
ATOM 800 C C . ILE A 1 97 ? -3.092 10.146 -6.089 1.00 93.06 97 ILE A C 1
ATOM 802 O O . ILE A 1 97 ? -3.180 9.026 -6.582 1.00 93.06 97 ILE A O 1
ATOM 806 N N . ILE A 1 98 ? -1.990 10.886 -6.180 1.00 94.81 98 ILE A N 1
ATOM 807 C CA . ILE A 1 98 ? -0.726 10.385 -6.727 1.00 94.81 98 ILE A CA 1
ATOM 808 C C . ILE A 1 98 ? 0.196 10.061 -5.553 1.00 94.81 98 ILE A C 1
ATOM 810 O O . ILE A 1 98 ? 0.419 10.894 -4.668 1.00 94.81 98 ILE A O 1
ATOM 814 N N . LEU A 1 99 ? 0.694 8.830 -5.527 1.00 94.75 99 LEU A N 1
ATOM 815 C CA . LEU A 1 99 ? 1.691 8.351 -4.585 1.00 94.75 99 LEU A CA 1
ATOM 816 C C . LEU A 1 99 ? 3.047 8.320 -5.282 1.00 94.75 99 LEU A C 1
ATOM 818 O O . LEU A 1 99 ? 3.246 7.568 -6.232 1.00 94.75 99 LEU A O 1
ATOM 822 N N . GLU A 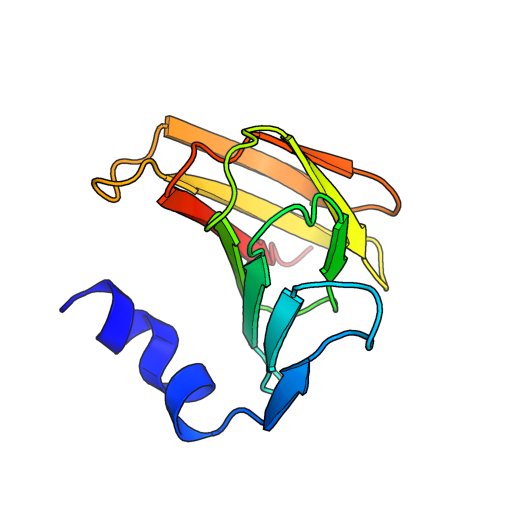1 100 ? 3.984 9.110 -4.775 1.00 95.75 100 GLU A N 1
ATOM 823 C CA . GLU A 1 100 ? 5.385 9.061 -5.185 1.00 95.75 100 GLU A CA 1
ATOM 824 C C . GLU A 1 100 ? 6.078 7.938 -4.407 1.00 95.75 100 GLU A C 1
ATOM 826 O O . GLU A 1 100 ? 6.502 8.129 -3.267 1.00 95.75 100 GLU A O 1
ATOM 831 N N . ILE A 1 101 ? 6.131 6.742 -4.991 1.00 96.50 101 ILE A N 1
ATOM 832 C CA . ILE A 1 101 ? 6.767 5.562 -4.397 1.00 96.50 101 ILE A CA 1
ATOM 833 C C . ILE A 1 101 ? 7.952 5.182 -5.285 1.00 96.50 101 ILE A C 1
ATOM 835 O O . ILE A 1 101 ? 7.724 4.798 -6.430 1.00 96.50 101 ILE A O 1
ATOM 839 N N . PRO A 1 102 ? 9.207 5.236 -4.801 1.00 96.75 102 PRO A N 1
ATOM 840 C CA . PRO A 1 102 ? 10.360 4.801 -5.583 1.00 96.75 102 PRO A CA 1
ATOM 841 C C . PRO A 1 102 ? 10.175 3.389 -6.150 1.00 96.75 102 PRO A C 1
ATOM 843 O O . PRO A 1 102 ? 9.516 2.551 -5.533 1.00 96.75 102 PRO A O 1
ATOM 846 N N . VAL A 1 103 ? 10.783 3.117 -7.304 1.00 95.38 103 VAL A N 1
ATOM 847 C CA . VAL A 1 103 ? 10.815 1.770 -7.897 1.00 95.38 103 VAL A CA 1
ATOM 848 C C . VAL A 1 103 ? 11.428 0.784 -6.898 1.00 95.38 103 VAL A C 1
ATOM 850 O O . VAL A 1 103 ? 12.487 1.049 -6.329 1.00 95.38 103 VAL A O 1
ATOM 853 N N . GLY A 1 104 ? 10.742 -0.333 -6.641 1.00 94.62 104 GLY A N 1
ATOM 854 C CA . GLY A 1 104 ? 11.118 -1.312 -5.612 1.00 94.62 104 GLY A CA 1
ATOM 855 C C . GLY A 1 104 ? 10.847 -0.862 -4.169 1.00 94.62 104 GLY A C 1
ATOM 856 O O . GLY A 1 104 ? 11.140 -1.602 -3.230 1.00 94.62 104 GLY A O 1
ATOM 857 N N . GLY A 1 105 ? 10.314 0.344 -3.978 1.00 96.88 105 GLY A N 1
ATOM 858 C CA . GLY A 1 105 ? 9.979 0.927 -2.687 1.00 96.88 105 GLY A CA 1
ATOM 859 C C . GLY A 1 105 ? 8.569 0.582 -2.203 1.00 96.88 105 GLY A C 1
ATOM 860 O O . GLY A 1 105 ? 7.853 -0.254 -2.762 1.00 96.88 105 GLY A O 1
ATOM 861 N N . SER A 1 106 ? 8.150 1.256 -1.133 1.00 97.44 106 SER A N 1
ATOM 862 C CA . SER A 1 106 ? 6.820 1.059 -0.541 1.00 97.44 106 SER A CA 1
ATOM 863 C C . SER A 1 106 ? 6.276 2.324 0.114 1.00 97.44 106 SER A C 1
ATOM 865 O O . SER A 1 106 ? 7.053 3.110 0.651 1.00 97.44 106 SER A O 1
ATOM 867 N N . ALA A 1 107 ? 4.955 2.479 0.145 1.00 97.38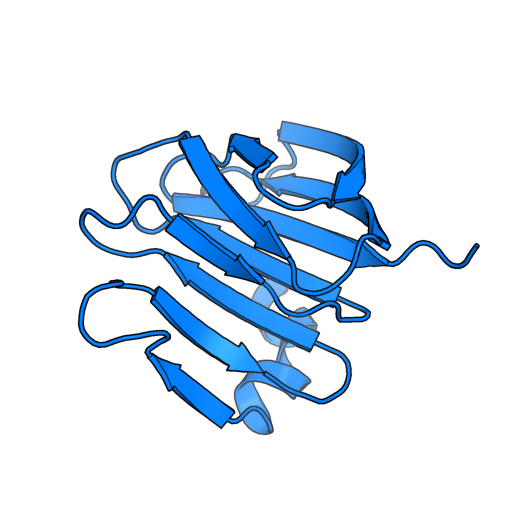 107 ALA A N 1
ATOM 868 C CA . ALA A 1 107 ? 4.255 3.443 0.985 1.00 97.38 107 ALA A CA 1
ATOM 869 C C . ALA A 1 107 ? 3.452 2.715 2.066 1.00 97.38 107 ALA A C 1
ATOM 871 O O . ALA A 1 107 ? 2.604 1.876 1.768 1.00 97.38 107 ALA A O 1
ATOM 872 N N . GLU A 1 108 ? 3.701 3.057 3.324 1.00 96.88 108 GLU A N 1
ATOM 873 C CA . GLU A 1 108 ? 2.951 2.567 4.477 1.00 96.88 108 GLU A CA 1
ATOM 874 C C . GLU A 1 108 ? 2.060 3.686 5.013 1.00 96.88 108 GLU A C 1
ATOM 876 O O . GLU A 1 108 ? 2.521 4.804 5.235 1.00 96.88 108 GLU A O 1
ATOM 881 N N . PHE A 1 109 ? 0.788 3.380 5.243 1.00 96.56 109 PHE A N 1
ATOM 882 C CA . PHE A 1 109 ? -0.209 4.295 5.772 1.00 96.56 109 PHE A CA 1
ATOM 883 C C . PHE A 1 109 ? -0.720 3.776 7.110 1.00 96.56 109 PHE A C 1
ATOM 885 O O . PHE A 1 109 ? -1.243 2.665 7.196 1.00 96.56 109 PHE A O 1
ATOM 892 N N . GLU A 1 110 ? -0.653 4.611 8.138 1.00 96.56 110 GLU A N 1
ATOM 893 C CA . GLU A 1 110 ? -1.205 4.336 9.462 1.00 96.56 110 GLU A CA 1
ATOM 894 C C . GLU A 1 110 ? -2.338 5.313 9.756 1.00 96.56 110 GLU A C 1
ATOM 896 O O . GLU A 1 110 ? -2.172 6.535 9.689 1.00 96.56 110 GLU A O 1
ATOM 901 N N . LYS A 1 111 ? -3.537 4.782 10.008 1.00 94.56 111 LYS A N 1
ATOM 902 C CA . LYS A 1 111 ? -4.739 5.597 10.182 1.00 94.56 111 LYS A CA 1
ATOM 903 C C . LYS A 1 111 ? -4.606 6.445 11.438 1.00 94.56 111 LYS A C 1
ATOM 905 O O . LYS A 1 111 ? -4.501 5.916 12.544 1.00 94.56 111 LYS A O 1
ATOM 910 N N . ILE A 1 112 ? -4.699 7.760 11.274 1.00 92.94 112 ILE A N 1
ATOM 911 C CA . ILE A 1 112 ? -4.738 8.691 12.399 1.00 92.94 112 ILE A CA 1
ATOM 912 C C . ILE A 1 112 ? -6.179 8.694 12.909 1.00 92.94 112 ILE A C 1
ATOM 914 O O . ILE A 1 112 ? -7.108 8.972 12.145 1.00 92.94 112 ILE A O 1
ATOM 918 N N . LYS A 1 113 ? -6.388 8.343 14.184 1.00 77.31 113 LYS A N 1
ATOM 919 C CA . LYS A 1 113 ? -7.691 8.557 14.824 1.00 77.31 113 LYS A CA 1
ATOM 920 C C . LYS A 1 113 ? -7.959 10.063 14.834 1.00 77.31 113 LYS A C 1
ATOM 922 O O . LYS A 1 113 ? -7.112 10.822 15.300 1.00 77.31 113 LYS A O 1
ATOM 927 N N . ALA A 1 114 ? -9.082 10.459 14.241 1.00 56.31 114 ALA A N 1
ATOM 928 C CA . ALA A 1 114 ?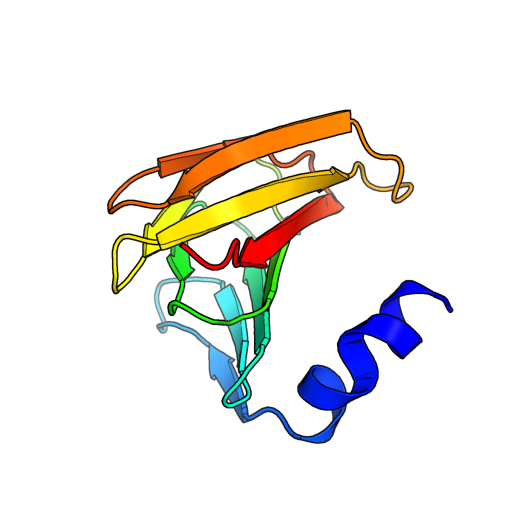 -9.661 11.773 14.485 1.00 56.31 114 ALA A CA 1
ATOM 929 C C . ALA A 1 114 ? -10.201 11.820 15.916 1.00 56.31 114 ALA A C 1
ATOM 931 O O . ALA A 1 114 ? -10.661 10.749 16.383 1.00 56.31 114 ALA A O 1
#

Foldseek 3Di:
DVVCVVCVCQVPPFDWDAPDPVFPWIWGDDQAEIEIEHAEPHQEDEDEDHQKYKYFAQYPDQKHWYAYPDWFWWFKFKAELVRHTDDTDIDTHHGTDIHRHYNNIMIMTGGDDD

Sequence (114 aa):
MKFYKSHLDVLKNGNYEPQTGELYVWQIETKNEGLYSVLNESREVVLKAKKKITVMNGTGFSEIYARIDKKTKYKMTVRDHYLKPVIEKNMFVTDKIILEIPVGGSAEFEKIKA

Secondary structure (DSSP, 8-state):
-HHHHHTHHHHHHSEEEES-SSS-EEEEE-SSEEEEEEEET--EEEE---SEEEEEEEES-SEEEEEESS-EEEEEEEE-TT--EEEEEEEEE-SSEEEE--TT-EEEEEEPP-

Radius of gyration: 12.88 Å; chains: 1; bounding box: 30×29×31 Å

pLDDT: mean 90.68, std 7.63, range [56.31, 97.69]